Protein AF-A0A9Q4NYD4-F1 (afdb_monomer_lite)

Organism: Bacteroides fragilis (NCBI:txid817)

Sequence (68 aa):
RRAIHSLYVDLLKDVAGITVMENPDSRFASNFWLTCILVDPKLAGKSREDIRLRLDSENIETRPLWKP

Structure (mmCIF, N/CA/C/O backbone):
data_AF-A0A9Q4NYD4-F1
#
_entry.id   AF-A0A9Q4NYD4-F1
#
loop_
_atom_site.group_PDB
_atom_site.id
_atom_site.type_symbol
_atom_site.label_atom_id
_atom_site.label_alt_id
_atom_site.label_comp_id
_atom_site.label_asym_id
_atom_site.label_entity_id
_atom_site.label_seq_id
_atom_site.pdbx_PDB_ins_code
_atom_site.Cartn_x
_atom_site.Cartn_y
_atom_site.Cartn_z
_atom_site.occupancy
_atom_site.B_iso_or_equiv
_atom_site.auth_seq_id
_atom_site.auth_comp_id
_atom_site.auth_asym_id
_atom_site.auth_atom_id
_atom_site.pdbx_PDB_model_num
ATOM 1 N N . ARG A 1 1 ? 8.545 -7.835 -11.249 1.00 89.88 1 ARG A N 1
ATOM 2 C CA . ARG A 1 1 ? 8.373 -6.970 -10.054 1.00 89.88 1 ARG A CA 1
ATOM 3 C C . ARG A 1 1 ? 7.726 -5.632 -10.405 1.00 89.88 1 ARG A C 1
ATOM 5 O O . ARG A 1 1 ? 6.675 -5.369 -9.852 1.00 89.88 1 ARG A O 1
ATOM 12 N N . ARG A 1 2 ? 8.222 -4.878 -11.402 1.00 95.38 2 ARG A N 1
ATOM 13 C CA . ARG A 1 2 ? 7.538 -3.668 -11.922 1.00 95.38 2 ARG A CA 1
ATOM 14 C C . ARG A 1 2 ? 6.053 -3.881 -12.273 1.00 95.38 2 ARG A C 1
ATOM 16 O O . ARG A 1 2 ? 5.228 -3.136 -11.783 1.00 95.38 2 ARG A O 1
ATOM 23 N N . ALA A 1 3 ? 5.710 -4.947 -13.003 1.00 96.69 3 ALA A N 1
ATOM 24 C CA . ALA A 1 3 ? 4.306 -5.263 -13.315 1.00 96.69 3 ALA A CA 1
ATOM 25 C C . ALA A 1 3 ? 3.434 -5.537 -12.068 1.00 96.69 3 ALA A C 1
ATOM 27 O O . ALA A 1 3 ? 2.284 -5.126 -12.020 1.00 96.69 3 ALA A O 1
ATOM 28 N N . ILE A 1 4 ? 3.995 -6.191 -11.041 1.00 96.62 4 ILE A N 1
ATOM 29 C CA . ILE A 1 4 ? 3.303 -6.431 -9.760 1.00 96.62 4 ILE A CA 1
ATOM 30 C C . ILE A 1 4 ? 3.088 -5.104 -9.025 1.00 96.62 4 ILE A C 1
ATOM 32 O O . ILE A 1 4 ? 2.031 -4.876 -8.454 1.00 96.6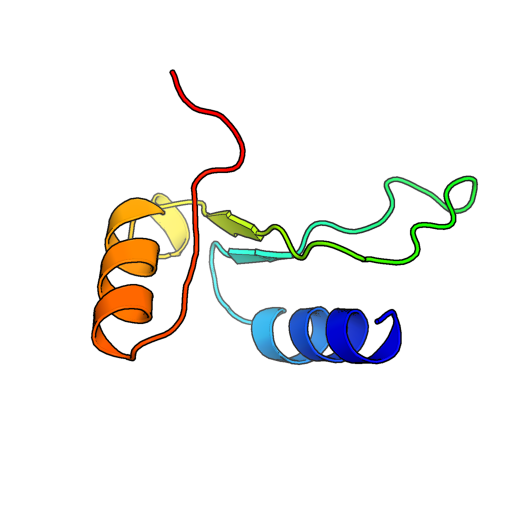2 4 ILE A O 1
ATOM 36 N N . HIS A 1 5 ? 4.081 -4.216 -9.053 1.00 97.56 5 HIS A N 1
ATOM 37 C CA . HIS A 1 5 ? 3.951 -2.884 -8.478 1.00 97.56 5 HIS A CA 1
ATOM 38 C C . HIS A 1 5 ? 2.860 -2.063 -9.181 1.00 97.56 5 HIS A C 1
ATOM 40 O O . HIS A 1 5 ? 2.012 -1.508 -8.495 1.00 97.56 5 HIS A O 1
ATOM 46 N N . SER A 1 6 ? 2.816 -2.065 -10.520 1.00 97.00 6 SER A N 1
ATOM 47 C CA . SER A 1 6 ? 1.737 -1.420 -11.283 1.00 97.00 6 SER A CA 1
ATOM 48 C C . SER A 1 6 ? 0.359 -1.960 -10.900 1.00 97.00 6 SER A C 1
ATOM 50 O O . SER A 1 6 ? -0.557 -1.175 -10.695 1.00 97.00 6 SER A O 1
ATOM 52 N N . LEU A 1 7 ? 0.231 -3.277 -10.698 1.00 97.88 7 LEU A N 1
ATOM 53 C CA . LEU A 1 7 ? -1.013 -3.874 -10.211 1.00 97.88 7 LEU A CA 1
ATOM 54 C C . LEU A 1 7 ? -1.422 -3.315 -8.838 1.00 97.88 7 LEU A C 1
ATOM 56 O O . LEU A 1 7 ? -2.586 -2.986 -8.643 1.00 97.88 7 LEU A O 1
ATOM 60 N N . TYR A 1 8 ? -0.488 -3.180 -7.890 1.00 97.31 8 TYR A N 1
ATOM 61 C CA . TYR A 1 8 ? -0.795 -2.577 -6.588 1.00 97.31 8 TYR A CA 1
ATOM 62 C C . TYR A 1 8 ? -1.211 -1.112 -6.702 1.00 97.31 8 TYR A C 1
ATOM 64 O O . TYR A 1 8 ? -2.158 -0.714 -6.030 1.00 97.31 8 TYR A O 1
ATOM 72 N N . VAL A 1 9 ? -0.532 -0.325 -7.543 1.00 97.50 9 VAL A N 1
ATOM 73 C CA . VAL A 1 9 ? -0.906 1.073 -7.805 1.00 97.50 9 VAL A CA 1
ATOM 74 C C . VAL A 1 9 ? -2.335 1.133 -8.346 1.00 97.50 9 VAL A C 1
ATOM 76 O O . VAL A 1 9 ? -3.170 1.833 -7.781 1.00 97.50 9 VAL A O 1
ATOM 79 N N . ASP A 1 10 ? -2.655 0.332 -9.362 1.00 98.00 10 ASP A N 1
ATOM 80 C CA . ASP A 1 10 ? -3.975 0.338 -9.995 1.00 98.00 10 ASP A CA 1
ATOM 81 C C . ASP A 1 10 ? -5.098 -0.144 -9.070 1.00 98.00 10 ASP A C 1
ATOM 83 O O . ASP A 1 10 ? -6.184 0.433 -9.082 1.00 98.00 10 ASP A O 1
ATOM 87 N N . LEU A 1 11 ? -4.853 -1.188 -8.271 1.00 97.94 11 LEU A N 1
ATOM 88 C CA . LEU A 1 11 ? -5.857 -1.756 -7.367 1.00 97.94 11 LEU A CA 1
ATOM 89 C C . LEU A 1 11 ? -6.100 -0.899 -6.119 1.00 97.94 11 LEU A C 1
ATOM 91 O O . LEU A 1 11 ? -7.185 -0.967 -5.545 1.00 97.94 11 LEU A O 1
ATOM 95 N N . LEU A 1 12 ? -5.103 -0.129 -5.672 1.00 97.19 12 LEU A N 1
ATOM 96 C CA . LEU A 1 12 ? -5.178 0.637 -4.423 1.00 97.19 12 LEU A CA 1
ATOM 97 C C . LEU A 1 12 ? -5.396 2.141 -4.625 1.00 97.19 12 LEU A C 1
ATOM 99 O O . LEU A 1 12 ? -5.649 2.828 -3.638 1.00 97.19 12 LEU A O 1
ATOM 103 N N . LYS A 1 13 ? -5.343 2.660 -5.861 1.00 96.81 13 LYS A N 1
ATOM 104 C CA . LYS A 1 13 ? -5.469 4.104 -6.152 1.00 96.81 13 LYS A CA 1
ATOM 105 C C . LYS A 1 13 ? -6.740 4.760 -5.600 1.00 96.81 13 LYS A C 1
ATOM 107 O O . LYS A 1 13 ? -6.703 5.930 -5.238 1.00 96.81 13 LYS A O 1
ATOM 112 N N . ASP A 1 14 ? -7.839 4.011 -5.523 1.00 97.56 14 ASP A N 1
ATOM 113 C CA . ASP A 1 14 ? -9.150 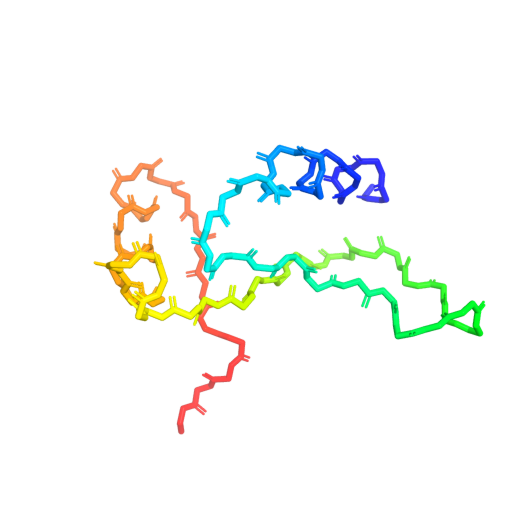4.517 -5.093 1.00 97.56 14 ASP A CA 1
ATOM 114 C C . ASP A 1 14 ? -9.437 4.229 -3.605 1.00 97.56 14 ASP A C 1
ATOM 116 O O . ASP A 1 14 ? -10.518 4.531 -3.095 1.00 97.56 14 ASP A O 1
ATOM 120 N N . VAL A 1 15 ? -8.477 3.646 -2.875 1.00 97.38 15 VAL A N 1
ATOM 121 C CA . VAL A 1 15 ? -8.626 3.344 -1.448 1.00 97.38 15 VAL A CA 1
ATOM 122 C C . VAL A 1 15 ? -8.242 4.571 -0.623 1.00 97.38 15 VAL A C 1
ATOM 124 O O . VAL A 1 15 ? -7.070 4.931 -0.504 1.00 97.38 15 VAL A O 1
ATOM 127 N N . ALA A 1 16 ? -9.241 5.209 -0.011 1.00 97.38 16 ALA A N 1
ATOM 128 C CA . ALA A 1 16 ? -9.042 6.407 0.800 1.00 97.38 16 ALA A CA 1
ATOM 129 C C . ALA A 1 16 ? -8.018 6.185 1.929 1.00 97.38 16 ALA A C 1
ATOM 131 O O . ALA A 1 16 ? -8.109 5.235 2.707 1.00 97.38 16 ALA A O 1
ATOM 132 N N . GLY A 1 17 ? -7.045 7.094 2.028 1.00 97.38 17 GLY A N 1
ATOM 133 C CA . GLY A 1 17 ? -6.004 7.051 3.055 1.00 97.38 17 GLY A CA 1
ATOM 134 C C . GLY A 1 17 ? -4.883 6.043 2.806 1.00 97.38 17 GLY A C 1
ATOM 135 O O . GLY A 1 17 ? -4.025 5.906 3.674 1.00 97.38 17 GLY A O 1
ATOM 136 N N . ILE A 1 18 ? -4.853 5.359 1.659 1.00 97.94 18 ILE A N 1
ATOM 137 C CA . ILE A 1 18 ? -3.753 4.474 1.268 1.00 97.94 18 ILE A CA 1
ATOM 138 C C . ILE A 1 18 ? -2.984 5.099 0.106 1.00 97.94 18 ILE A C 1
ATOM 140 O O . ILE A 1 18 ? -3.563 5.558 -0.873 1.00 97.94 18 ILE A O 1
ATOM 144 N N . THR A 1 19 ? -1.657 5.106 0.198 1.00 97.81 19 THR A N 1
ATOM 145 C CA . THR A 1 19 ? -0.784 5.540 -0.902 1.00 97.81 19 THR A CA 1
ATOM 146 C C . THR A 1 19 ? 0.300 4.506 -1.127 1.00 97.81 19 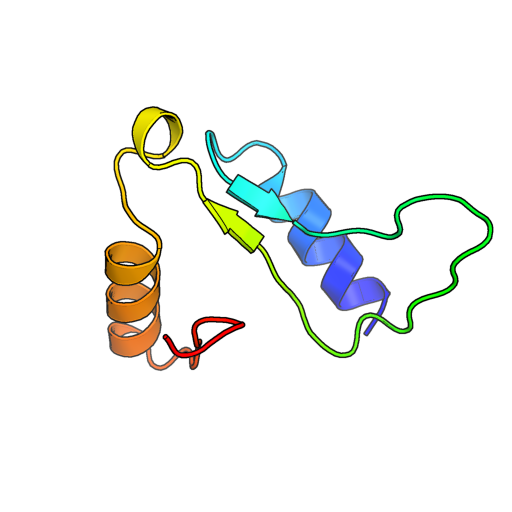THR A C 1
ATOM 148 O O . THR A 1 19 ? 1.037 4.175 -0.200 1.00 97.81 19 THR A O 1
ATOM 151 N N . VAL A 1 20 ? 0.424 4.001 -2.352 1.00 97.50 20 VAL A N 1
ATOM 152 C CA . VAL A 1 20 ? 1.534 3.124 -2.741 1.00 97.50 20 VAL A CA 1
ATOM 153 C C . VAL A 1 20 ? 2.771 3.985 -3.000 1.00 97.50 20 VAL A C 1
ATOM 155 O O . VAL A 1 20 ? 2.695 4.998 -3.684 1.00 97.50 20 VAL A O 1
ATOM 158 N N . MET A 1 21 ? 3.916 3.609 -2.428 1.00 96.50 21 MET A N 1
ATOM 159 C CA . MET A 1 21 ? 5.164 4.357 -2.602 1.00 96.50 21 MET A CA 1
ATOM 160 C C . MET A 1 21 ? 5.767 4.110 -3.987 1.00 96.50 21 MET A C 1
ATOM 162 O O . MET A 1 21 ? 6.123 2.976 -4.314 1.00 96.50 21 MET A O 1
ATOM 166 N N . GLU A 1 22 ? 5.943 5.181 -4.756 1.00 95.81 22 GLU A N 1
ATOM 167 C CA . GLU A 1 22 ? 6.504 5.167 -6.111 1.00 95.81 22 GLU A CA 1
ATOM 168 C C . GLU A 1 22 ? 7.879 5.858 -6.184 1.00 95.81 22 GLU A C 1
ATOM 170 O O . GLU A 1 22 ? 8.430 6.313 -5.178 1.00 95.81 22 GLU A O 1
ATOM 175 N N . ASN A 1 23 ? 8.468 5.919 -7.384 1.00 95.69 23 ASN A N 1
ATOM 176 C CA . ASN A 1 23 ? 9.676 6.715 -7.601 1.00 95.69 23 ASN A CA 1
ATOM 177 C C . ASN A 1 23 ? 9.369 8.207 -7.352 1.00 95.69 23 ASN A C 1
ATOM 179 O O . ASN A 1 23 ? 8.357 8.692 -7.852 1.00 95.69 23 ASN A O 1
ATOM 183 N N . PRO A 1 24 ? 10.251 8.956 -6.666 1.00 93.38 24 PRO A N 1
ATOM 184 C CA . PRO A 1 24 ? 10.038 10.387 -6.431 1.00 93.38 24 PRO A CA 1
ATOM 185 C C . PRO A 1 24 ? 9.972 11.215 -7.720 1.00 93.38 24 PRO A C 1
ATOM 187 O O . PRO A 1 24 ? 9.226 12.185 -7.797 1.00 93.38 24 PRO A O 1
ATOM 190 N N . ASP A 1 25 ? 10.772 10.841 -8.723 1.00 94.62 25 ASP A N 1
ATOM 191 C CA . ASP A 1 25 ? 10.794 11.451 -10.051 1.00 94.62 25 ASP A CA 1
ATOM 192 C C . ASP A 1 25 ? 11.463 10.519 -11.084 1.00 94.62 25 ASP A C 1
ATOM 194 O O . ASP A 1 25 ? 11.910 9.412 -10.762 1.00 94.62 25 ASP A O 1
ATOM 198 N N . SER A 1 26 ? 11.540 10.972 -12.340 1.00 94.62 26 SER A N 1
ATOM 199 C CA . SER A 1 26 ? 12.040 10.204 -13.490 1.00 94.62 26 SER A CA 1
ATOM 200 C C . SER A 1 26 ? 13.533 9.860 -13.451 1.00 94.62 26 SER A C 1
ATOM 202 O O . SER A 1 26 ? 13.974 9.016 -14.232 1.00 94.62 26 SER A O 1
ATOM 204 N N . ARG A 1 27 ? 14.322 10.461 -12.550 1.00 97.19 27 ARG A N 1
ATOM 205 C CA . ARG A 1 27 ? 15.747 10.129 -12.369 1.00 97.19 27 ARG A CA 1
ATOM 206 C C . ARG A 1 27 ? 15.937 8.796 -11.646 1.00 97.19 27 ARG A C 1
ATOM 208 O O . ARG A 1 27 ? 17.034 8.242 -11.667 1.00 97.19 27 ARG A O 1
ATOM 215 N N . PHE A 1 28 ? 14.887 8.275 -11.010 1.00 96.12 28 PHE A N 1
ATOM 216 C CA . PHE A 1 28 ? 14.919 7.021 -10.266 1.00 96.12 28 PHE A CA 1
ATOM 217 C C . PHE A 1 28 ? 14.283 5.884 -11.065 1.00 96.12 28 PHE A C 1
ATOM 219 O O . PHE A 1 28 ? 13.209 6.014 -11.648 1.00 96.12 28 PHE A O 1
ATOM 226 N N . ALA A 1 29 ? 14.939 4.724 -11.047 1.00 95.12 29 ALA A N 1
ATOM 227 C CA . ALA A 1 29 ? 14.504 3.536 -11.770 1.00 95.12 29 ALA A CA 1
ATOM 228 C C . ALA A 1 29 ? 14.435 2.311 -10.844 1.00 95.12 29 ALA A C 1
ATOM 230 O O . ALA A 1 29 ? 15.090 1.297 -11.097 1.00 95.12 29 ALA A O 1
ATOM 231 N N . SER A 1 30 ? 13.624 2.385 -9.781 1.00 95.69 30 SER A N 1
ATOM 232 C CA . SER A 1 30 ? 13.419 1.264 -8.851 1.00 95.69 30 SER A CA 1
ATOM 233 C C . SER A 1 30 ? 13.007 -0.024 -9.576 1.00 95.69 30 SER A C 1
ATOM 235 O O . SER A 1 30 ? 12.222 -0.023 -10.527 1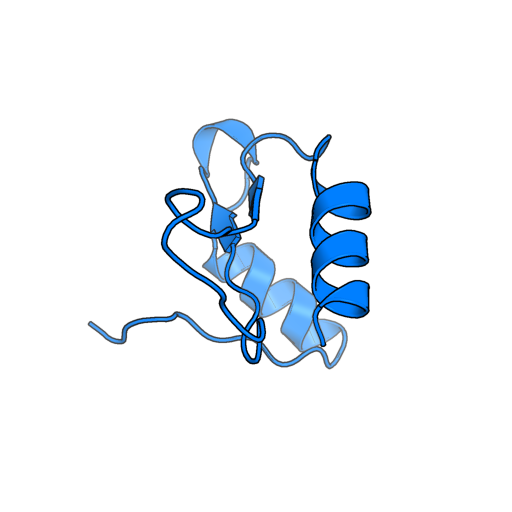.00 95.69 30 SER A O 1
ATOM 237 N N . ASN A 1 31 ? 13.528 -1.164 -9.124 1.00 95.69 31 ASN A N 1
ATOM 238 C CA . ASN A 1 31 ? 13.046 -2.478 -9.557 1.00 95.69 31 ASN A CA 1
ATOM 239 C C . ASN A 1 31 ? 11.760 -2.903 -8.814 1.00 95.69 31 ASN A C 1
ATOM 241 O O . ASN A 1 31 ? 11.206 -3.960 -9.134 1.00 95.69 31 ASN A O 1
ATOM 245 N N . PHE A 1 32 ? 11.313 -2.092 -7.844 1.00 96.00 32 PHE A N 1
ATOM 246 C CA . PHE A 1 32 ? 10.197 -2.344 -6.932 1.00 96.00 32 PHE A CA 1
ATOM 247 C C . PHE A 1 32 ? 10.279 -3.730 -6.286 1.00 96.00 32 PHE A C 1
ATOM 249 O O . PHE A 1 32 ? 9.349 -4.536 -6.337 1.00 96.00 32 PHE A O 1
ATOM 256 N N . TRP A 1 33 ? 11.448 -4.047 -5.722 1.00 94.69 33 TRP A N 1
ATOM 257 C CA . TRP A 1 33 ? 11.666 -5.309 -5.018 1.00 94.69 33 TRP A CA 1
ATOM 258 C C . TRP A 1 33 ? 10.814 -5.448 -3.751 1.00 94.69 33 TRP A C 1
ATOM 260 O O . TRP A 1 33 ? 10.455 -6.573 -3.404 1.00 94.69 33 TRP A O 1
ATOM 270 N N . LEU A 1 34 ? 10.470 -4.322 -3.126 1.00 94.06 34 LEU A N 1
ATOM 271 C CA . LEU A 1 34 ? 9.614 -4.189 -1.954 1.00 94.06 34 LEU A CA 1
ATOM 272 C C . LEU A 1 34 ? 8.446 -3.253 -2.293 1.00 94.06 34 LEU A C 1
ATOM 274 O O . LEU A 1 34 ? 8.656 -2.220 -2.929 1.00 94.06 34 LEU A O 1
ATOM 278 N N . THR A 1 35 ? 7.237 -3.610 -1.859 1.00 94.75 35 THR A N 1
ATOM 279 C CA . THR A 1 35 ? 6.067 -2.721 -1.912 1.00 94.75 35 THR A CA 1
ATOM 280 C C . THR A 1 35 ? 5.864 -2.110 -0.535 1.00 94.75 35 THR A C 1
ATOM 282 O O . THR A 1 35 ? 5.782 -2.834 0.454 1.00 94.75 35 THR A O 1
ATOM 285 N N . CYS A 1 36 ? 5.790 -0.785 -0.481 1.00 96.31 36 CYS A N 1
ATOM 286 C CA . CYS A 1 36 ? 5.499 -0.035 0.733 1.00 96.31 36 CYS A CA 1
ATOM 287 C C . CYS A 1 36 ? 4.249 0.805 0.500 1.00 96.31 36 CYS A C 1
ATOM 289 O O . CYS A 1 36 ? 4.090 1.383 -0.576 1.00 96.31 36 CYS A O 1
ATOM 291 N N . ILE A 1 37 ? 3.404 0.901 1.523 1.00 97.06 37 ILE A N 1
ATOM 292 C CA . ILE A 1 37 ? 2.249 1.794 1.527 1.00 97.06 37 ILE A CA 1
ATOM 293 C C . ILE A 1 37 ? 2.345 2.773 2.693 1.00 97.06 37 ILE A C 1
ATOM 295 O O . ILE A 1 37 ? 2.856 2.433 3.764 1.00 97.06 37 ILE A O 1
ATOM 299 N N . LEU A 1 38 ? 1.833 3.977 2.484 1.00 96.38 38 LEU A N 1
ATOM 300 C CA . LEU A 1 38 ? 1.495 4.910 3.547 1.00 96.38 38 LEU A CA 1
ATOM 301 C C . LEU A 1 38 ? 0.022 4.734 3.900 1.00 96.38 38 LEU A C 1
ATOM 303 O O . LEU A 1 38 ? -0.805 4.468 3.029 1.00 96.38 38 LEU A O 1
ATOM 307 N N . VAL A 1 39 ? -0.279 4.881 5.187 1.00 96.94 39 VAL A N 1
ATOM 308 C CA . VAL A 1 39 ? -1.633 4.787 5.731 1.00 96.94 39 VAL A CA 1
ATOM 309 C C . VAL A 1 39 ? -1.903 6.068 6.506 1.00 96.94 39 VAL A C 1
ATOM 311 O O . VAL A 1 39 ? -1.224 6.318 7.502 1.00 96.94 39 VAL A O 1
ATOM 314 N N . ASP A 1 40 ? -2.881 6.857 6.065 1.00 97.56 40 ASP A N 1
ATOM 315 C CA . ASP A 1 40 ? -3.481 7.938 6.848 1.00 97.56 40 ASP A CA 1
ATOM 316 C C . ASP A 1 40 ? -4.684 7.379 7.626 1.00 97.56 40 ASP A C 1
ATOM 318 O O . ASP A 1 40 ? -5.74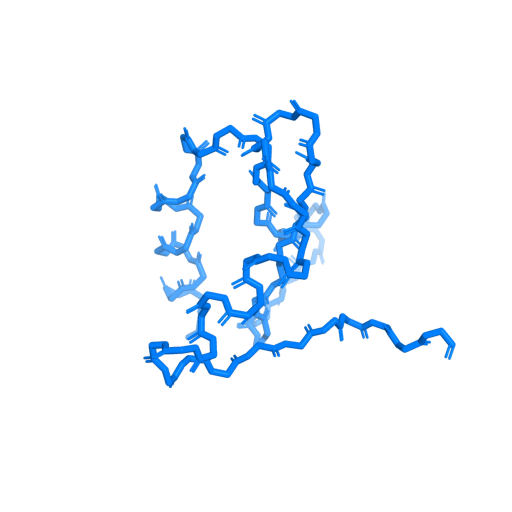5 7.144 7.035 1.00 97.56 40 ASP A O 1
ATOM 322 N N . PRO A 1 41 ? -4.573 7.185 8.954 1.00 96.94 41 PRO A N 1
ATOM 323 C CA . PRO A 1 41 ? -5.644 6.581 9.737 1.00 96.94 41 PRO A CA 1
ATOM 324 C C . PRO A 1 41 ? -6.917 7.424 9.800 1.00 96.94 41 PRO A C 1
ATOM 326 O O . PRO A 1 41 ? -7.988 6.873 10.049 1.00 96.94 41 PRO A O 1
ATOM 329 N N . LYS A 1 42 ? -6.829 8.745 9.583 1.00 97.56 42 LYS A N 1
ATOM 330 C CA . LYS A 1 42 ? -8.005 9.627 9.601 1.00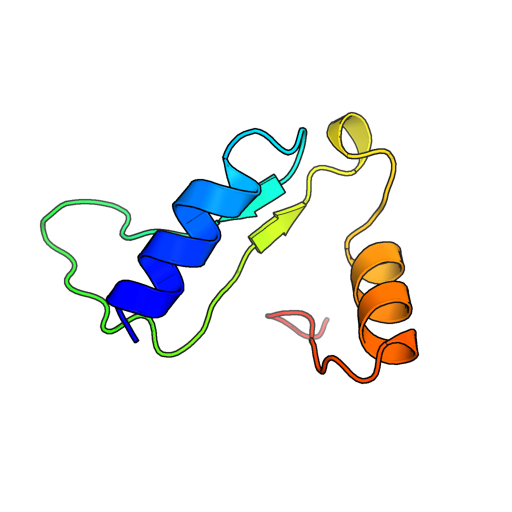 97.56 42 LYS A CA 1
ATOM 331 C C . LYS A 1 42 ? -8.888 9.399 8.380 1.00 97.56 42 LYS A C 1
ATOM 333 O O . LYS A 1 42 ? -10.105 9.483 8.496 1.00 97.56 42 LYS A O 1
ATOM 338 N N . LEU A 1 43 ? -8.275 9.102 7.235 1.00 97.56 43 LEU A N 1
ATOM 339 C CA . LEU A 1 43 ? -8.975 8.834 5.979 1.00 97.56 43 LEU A CA 1
ATOM 340 C C . LEU A 1 43 ? -9.339 7.353 5.834 1.00 97.56 43 LEU A C 1
ATOM 342 O O . LEU A 1 43 ? -10.455 7.034 5.440 1.00 97.56 43 LEU A O 1
ATOM 346 N N . ALA A 1 44 ? -8.424 6.452 6.197 1.00 96.19 44 ALA A N 1
ATOM 347 C CA . ALA A 1 44 ? -8.632 5.010 6.085 1.00 96.19 44 ALA A CA 1
ATOM 348 C C . ALA A 1 44 ? -9.553 4.440 7.182 1.00 96.19 44 ALA A C 1
ATOM 350 O O . ALA A 1 44 ? -10.026 3.309 7.074 1.00 96.19 44 ALA A O 1
ATOM 351 N N . GLY A 1 45 ? -9.753 5.171 8.287 1.00 97.19 45 GLY A N 1
ATOM 352 C CA . GLY A 1 45 ? -10.483 4.688 9.467 1.00 97.19 45 GLY A CA 1
ATOM 353 C C . GLY A 1 45 ? -9.806 3.507 10.180 1.00 97.19 45 GLY A C 1
ATOM 354 O O . GLY A 1 45 ? -10.409 2.878 11.053 1.00 97.19 45 GLY A O 1
ATOM 355 N N . LYS A 1 46 ? -8.569 3.179 9.789 1.00 96.25 46 LYS A N 1
ATOM 356 C CA . LYS A 1 46 ? -7.752 2.069 10.285 1.00 96.25 46 LYS A CA 1
ATOM 357 C C . LYS A 1 46 ? -6.294 2.490 10.345 1.00 96.25 46 LYS A C 1
ATOM 359 O O . LYS A 1 46 ? -5.809 3.215 9.481 1.00 96.25 46 LYS A O 1
ATOM 364 N N . SER A 1 47 ? -5.585 2.025 11.365 1.00 96.12 47 SER A N 1
ATOM 365 C CA . SER A 1 47 ? -4.145 2.225 11.477 1.00 96.12 47 SER A CA 1
ATOM 366 C C . SER A 1 47 ? -3.373 1.196 10.646 1.00 96.12 47 SER A C 1
ATOM 368 O O . SER A 1 47 ? -3.892 0.148 10.256 1.00 96.12 47 SER A O 1
ATOM 370 N N . ARG A 1 48 ? -2.078 1.454 10.436 1.00 94.94 48 ARG A N 1
ATOM 371 C CA . ARG A 1 48 ? -1.165 0.479 9.820 1.00 94.94 48 ARG A CA 1
ATOM 372 C C . ARG A 1 48 ? -1.094 -0.858 10.578 1.00 94.94 48 ARG A C 1
ATOM 374 O O . ARG A 1 48 ? -0.837 -1.879 9.953 1.00 94.94 48 ARG A O 1
ATOM 381 N N . GLU A 1 49 ? -1.294 -0.864 11.901 1.00 95.88 49 GLU A N 1
ATOM 382 C CA . GLU A 1 49 ? -1.265 -2.099 12.702 1.00 95.88 49 GLU A CA 1
ATOM 383 C C . GLU A 1 49 ? -2.547 -2.911 12.529 1.00 95.88 49 GLU A C 1
ATOM 385 O O . GLU A 1 49 ? -2.464 -4.128 12.395 1.00 95.88 49 GLU A O 1
ATOM 390 N N . ASP A 1 50 ? -3.708 -2.254 12.435 1.00 97.06 50 ASP A N 1
ATOM 391 C CA . ASP A 1 50 ? -4.974 -2.942 12.144 1.00 97.06 50 ASP A CA 1
ATOM 392 C C . ASP A 1 50 ? -4.898 -3.672 10.796 1.00 97.06 50 ASP A C 1
ATOM 394 O O . ASP A 1 50 ? -5.307 -4.827 10.676 1.00 97.06 50 ASP A O 1
ATOM 398 N N . ILE A 1 51 ? -4.323 -3.009 9.787 1.00 96.69 51 ILE A N 1
ATOM 399 C CA . ILE A 1 51 ? -4.108 -3.589 8.458 1.00 96.69 51 ILE A CA 1
ATOM 400 C C . ILE A 1 51 ? -3.120 -4.757 8.537 1.00 96.69 51 ILE A C 1
ATOM 402 O O . ILE A 1 51 ? -3.411 -5.826 8.006 1.00 96.69 51 ILE A O 1
ATOM 406 N N . ARG A 1 52 ? -1.981 -4.588 9.227 1.00 96.69 52 ARG A N 1
ATOM 407 C CA . ARG A 1 52 ? -0.975 -5.650 9.394 1.00 96.69 52 ARG A CA 1
ATOM 408 C C . ARG A 1 52 ? -1.580 -6.899 10.035 1.00 96.69 52 ARG A C 1
ATOM 410 O O . ARG A 1 52 ? -1.374 -7.992 9.525 1.00 96.69 52 ARG A O 1
ATOM 417 N N . LEU A 1 53 ? -2.335 -6.735 11.123 1.00 97.44 53 LEU A N 1
ATOM 418 C CA . LEU A 1 53 ? -2.994 -7.839 11.826 1.00 97.44 53 LEU A CA 1
ATOM 419 C C . LEU A 1 53 ? -4.067 -8.509 10.964 1.00 97.44 53 LEU A C 1
ATOM 421 O O . LEU A 1 53 ? -4.189 -9.732 10.981 1.00 97.44 53 LEU A O 1
ATOM 425 N N . ARG A 1 54 ? -4.827 -7.734 10.177 1.00 97.62 54 ARG A N 1
ATOM 426 C CA . ARG A 1 54 ? -5.801 -8.320 9.253 1.00 97.62 54 ARG A CA 1
ATOM 427 C C . ARG A 1 54 ? -5.116 -9.149 8.169 1.00 97.62 54 ARG A C 1
ATOM 429 O O . ARG A 1 54 ? -5.558 -10.259 7.905 1.00 97.62 54 ARG A O 1
ATOM 436 N N . LEU A 1 55 ? -4.049 -8.637 7.565 1.00 97.44 55 LEU A N 1
ATOM 437 C CA . LEU A 1 55 ? -3.290 -9.367 6.546 1.00 97.44 55 LEU A CA 1
ATOM 438 C C . LEU A 1 55 ? -2.650 -10.636 7.122 1.00 97.44 55 LEU A C 1
ATOM 440 O O . LEU A 1 55 ? -2.737 -11.690 6.502 1.00 97.44 55 LEU A O 1
ATOM 444 N N . ASP A 1 56 ? -2.111 -10.561 8.338 1.00 97.94 56 ASP A N 1
ATOM 445 C CA . ASP A 1 56 ? -1.564 -11.713 9.061 1.00 97.94 56 ASP A CA 1
ATOM 446 C C . ASP A 1 56 ? -2.617 -12.814 9.279 1.00 97.94 56 ASP A C 1
ATOM 448 O O . ASP A 1 56 ? -2.349 -13.985 9.022 1.00 97.94 56 ASP A O 1
ATOM 452 N N . SER A 1 57 ? -3.859 -12.448 9.632 1.00 98.31 57 SER A N 1
ATOM 453 C CA . SER A 1 57 ? -4.959 -13.421 9.773 1.00 98.31 57 SER A CA 1
ATOM 454 C C . SER A 1 57 ? -5.347 -14.125 8.466 1.00 98.31 57 SER A C 1
ATOM 456 O O . SER A 1 57 ? -5.921 -15.210 8.500 1.00 98.31 57 SER A O 1
ATOM 458 N N . GLU A 1 58 ? -5.002 -13.530 7.321 1.00 98.31 58 GLU A N 1
ATOM 459 C CA . GLU A 1 58 ? -5.183 -14.099 5.979 1.00 98.31 58 GLU A CA 1
ATOM 460 C C . GLU A 1 58 ? -3.887 -14.771 5.471 1.00 98.31 58 GLU A C 1
ATOM 462 O O . GLU A 1 58 ? -3.767 -15.094 4.290 1.00 98.31 58 GLU A O 1
ATOM 467 N N . ASN A 1 59 ? -2.899 -14.977 6.354 1.00 97.94 59 ASN A N 1
ATOM 468 C CA . ASN A 1 59 ? -1.587 -15.549 6.052 1.00 97.94 59 ASN A CA 1
ATOM 469 C C . ASN A 1 59 ? -0.765 -14.723 5.035 1.00 97.94 59 ASN A C 1
ATOM 471 O O . ASN A 1 59 ? 0.001 -15.269 4.236 1.00 97.94 59 ASN A O 1
ATOM 475 N N . ILE A 1 60 ? -0.932 -13.394 5.054 1.00 97.50 60 ILE A N 1
ATOM 476 C CA . ILE A 1 60 ? -0.188 -12.434 4.229 1.00 97.50 60 ILE A CA 1
ATOM 477 C C . ILE A 1 60 ? 0.822 -11.696 5.111 1.00 97.50 60 ILE A C 1
ATOM 479 O O . ILE A 1 60 ? 0.481 -10.796 5.882 1.00 97.50 60 ILE A O 1
ATOM 483 N N . GLU A 1 61 ? 2.097 -12.050 4.957 1.00 95.62 61 GLU A N 1
ATOM 484 C CA . GLU A 1 61 ? 3.175 -11.446 5.735 1.00 95.62 61 GLU A CA 1
ATOM 485 C C . GLU A 1 61 ? 3.380 -9.969 5.365 1.00 95.62 61 GLU A C 1
ATOM 487 O O . GLU A 1 61 ? 3.637 -9.610 4.213 1.00 95.62 61 GLU A O 1
ATOM 492 N N . THR A 1 62 ? 3.328 -9.101 6.374 1.00 95.44 62 THR A N 1
ATOM 493 C CA . THR A 1 62 ? 3.685 -7.685 6.257 1.00 95.44 62 THR A CA 1
ATOM 494 C C . THR A 1 62 ? 4.408 -7.207 7.508 1.00 95.44 62 THR A C 1
ATOM 496 O O . THR A 1 62 ? 4.275 -7.776 8.592 1.00 95.44 62 THR A O 1
ATOM 499 N N . ARG A 1 63 ? 5.191 -6.130 7.379 1.00 94.44 63 ARG A N 1
ATOM 500 C CA . ARG A 1 63 ? 5.932 -5.553 8.504 1.00 94.44 63 ARG A CA 1
ATOM 501 C C . ARG A 1 63 ? 6.056 -4.036 8.396 1.00 94.44 63 ARG A C 1
ATOM 503 O O . ARG A 1 63 ? 6.099 -3.511 7.282 1.00 94.44 63 ARG A O 1
ATOM 510 N N . PRO A 1 64 ? 6.184 -3.326 9.528 1.00 93.12 64 PRO A N 1
ATOM 511 C CA . PRO A 1 64 ? 6.584 -1.926 9.517 1.00 93.12 64 PRO A CA 1
ATOM 512 C C . PRO A 1 64 ? 7.961 -1.767 8.858 1.00 93.12 64 PRO A C 1
ATOM 514 O O . PRO A 1 64 ? 8.852 -2.601 9.049 1.00 93.12 64 PRO A O 1
ATOM 517 N N . LEU A 1 65 ? 8.141 -0.690 8.087 1.00 89.38 65 LEU A N 1
ATOM 518 C CA . LEU A 1 65 ? 9.408 -0.420 7.399 1.00 89.38 65 LEU A CA 1
ATOM 519 C C . LEU A 1 65 ? 10.550 -0.129 8.387 1.00 89.38 65 LEU A C 1
ATOM 521 O O . LEU A 1 65 ? 11.689 -0.522 8.147 1.00 89.38 65 LEU A O 1
ATOM 525 N N . TRP A 1 66 ? 10.228 0.514 9.509 1.00 81.62 66 TRP A N 1
ATOM 526 C CA . TRP A 1 66 ? 11.155 0.849 10.585 1.00 81.62 66 TRP A CA 1
ATOM 527 C C . TRP A 1 66 ? 10.655 0.261 11.908 1.00 81.62 66 TRP A C 1
ATOM 529 O O . TRP A 1 66 ? 9.449 0.265 12.173 1.00 81.62 66 TRP A O 1
ATOM 539 N N . LYS A 1 67 ? 11.579 -0.248 12.729 1.00 60.91 67 LYS A N 1
ATOM 540 C CA . LYS A 1 67 ? 11.316 -0.569 14.138 1.00 60.91 67 LYS A CA 1
ATOM 541 C C . LYS A 1 67 ? 11.648 0.674 14.966 1.00 60.91 67 LYS A C 1
ATOM 543 O O . LYS A 1 67 ? 12.688 1.250 14.674 1.00 60.91 67 LYS A O 1
ATOM 548 N N . PRO A 1 68 ? 10.821 1.090 15.938 1.00 61.78 68 PRO A N 1
ATOM 549 C CA . PRO A 1 68 ? 11.234 2.128 16.879 1.00 61.78 68 PRO A CA 1
ATOM 550 C C . PRO A 1 68 ? 12.553 1.762 17.571 1.00 61.78 68 PRO A C 1
ATOM 552 O O . PRO A 1 68 ? 12.790 0.548 17.784 1.00 61.78 68 PRO A O 1
#

pLDDT: mean 95.1, std 6.36, range [60.91, 98.31]

Radius of gyration: 12.88 Å; chains: 1; bounding box: 26×27×30 Å

Foldseek 3Di:
DVVVLVVCCVVCVPQWQKDWDDDPDPVDDDPCPDIDIGGDCVGNVDDPVRVQVVCVVVVHHDDDPDDD

Secondary structure (DSSP, 8-state):
-HHHHHHHHHHHTTSTTEEE---SSTT------S--EEE-HHHHSS-HHHHHHHHHHTT-----SS--

InterPro domains:
  IPR000653 DegT/DnrJ/EryC1/StrS aminotransferase [PF01041] (1-66)
  IPR015422 Pyridoxal phosphate-dependent transferase, small domain [G3DSA:3.90.1150.10] (1-68)
  IPR015424 Pyridoxal phosphate-dependent transferase [SSF53383] (1-68)